Protein AF-A0A6V7TRJ5-F1 (afdb_monomer)

Foldseek 3Di:
DDPVVVVVVVVVVPPDPDDDDDPDDDDDPDDDPFPWAWKQKLNRTDIDGDDPPDPAAEDEPVVCVVSPVPDFDDDPDWDAAPVGDTFDWPGKDWIWMDDDNDIDIDIYIYTNDDSDDDPDDD

pLDDT: mean 79.74, std 16.92, range [29.62, 96.88]

Radius of gyration: 18.7 Å; Cα contacts (8 Å, |Δi|>4): 146; chains: 1; bounding box: 42×58×38 Å

Structure (mmCIF, N/CA/C/O backbone):
data_AF-A0A6V7TRJ5-F1
#
_entry.id   AF-A0A6V7TRJ5-F1
#
loop_
_atom_site.group_PDB
_atom_site.id
_atom_site.type_symbol
_atom_site.label_atom_id
_atom_site.label_alt_id
_atom_site.label_comp_id
_atom_site.label_asym_id
_atom_site.label_entity_id
_atom_site.label_seq_id
_atom_site.pdbx_PDB_ins_code
_atom_site.Cartn_x
_atom_site.Cartn_y
_atom_site.Cartn_z
_atom_site.occupancy
_atom_site.B_iso_or_equiv
_atom_site.auth_seq_id
_atom_site.auth_comp_id
_atom_site.auth_asym_id
_atom_site.auth_atom_id
_atom_site.pdbx_PDB_model_num
ATOM 1 N N . MET A 1 1 ? 29.051 34.708 -5.345 1.00 56.31 1 MET A N 1
ATOM 2 C CA . MET A 1 1 ? 28.439 33.424 -5.763 1.00 56.31 1 MET A CA 1
ATOM 3 C C . MET A 1 1 ? 28.129 32.616 -4.509 1.00 56.31 1 MET A C 1
ATOM 5 O O . MET A 1 1 ? 28.959 32.609 -3.613 1.00 56.31 1 MET A O 1
ATOM 9 N N . SER A 1 2 ? 26.932 32.032 -4.399 1.00 77.12 2 SER A N 1
ATOM 10 C CA . SER A 1 2 ? 26.508 31.271 -3.209 1.00 77.12 2 SER A CA 1
ATOM 11 C C . SER A 1 2 ? 27.128 29.871 -3.214 1.00 77.12 2 SER A C 1
ATOM 13 O O . SER A 1 2 ? 27.055 29.183 -4.229 1.00 77.12 2 SER A O 1
ATOM 15 N N . PHE A 1 3 ? 27.683 29.446 -2.078 1.00 72.19 3 PHE A N 1
ATOM 16 C CA . PHE A 1 3 ? 28.285 28.123 -1.856 1.00 72.19 3 PHE A CA 1
ATOM 17 C C . PHE A 1 3 ? 27.358 26.963 -2.259 1.00 72.19 3 PHE A C 1
ATOM 19 O O . PHE A 1 3 ? 27.792 25.990 -2.870 1.00 72.19 3 PHE A O 1
ATOM 26 N N . VAL A 1 4 ? 26.053 27.114 -2.016 1.00 75.56 4 VAL A N 1
ATOM 27 C CA . VAL A 1 4 ? 25.026 26.132 -2.404 1.00 75.56 4 VAL A CA 1
ATOM 28 C C . VAL A 1 4 ? 24.946 25.978 -3.924 1.00 75.56 4 VAL A C 1
ATOM 30 O O . VAL A 1 4 ? 24.774 24.875 -4.433 1.00 75.56 4 VAL A O 1
ATOM 33 N N . LYS A 1 5 ? 25.130 27.074 -4.666 1.00 76.38 5 LYS A N 1
ATOM 34 C CA . LYS A 1 5 ? 25.105 27.070 -6.132 1.00 76.38 5 LYS A CA 1
ATOM 35 C C . LYS A 1 5 ? 26.329 26.349 -6.700 1.00 76.38 5 LYS A C 1
ATOM 37 O O . LYS A 1 5 ? 26.193 25.571 -7.635 1.00 76.38 5 LYS A O 1
ATOM 42 N N . THR A 1 6 ? 27.487 26.533 -6.066 1.00 83.38 6 THR A N 1
ATOM 43 C CA . THR A 1 6 ? 28.725 25.819 -6.403 1.00 83.38 6 THR A CA 1
ATOM 44 C C . THR A 1 6 ? 28.597 24.315 -6.159 1.00 83.38 6 THR A C 1
ATOM 46 O O . THR A 1 6 ? 28.988 23.530 -7.017 1.00 83.38 6 THR A O 1
ATOM 49 N N . ILE A 1 7 ? 28.003 23.898 -5.034 1.00 76.69 7 ILE A N 1
ATOM 50 C CA . ILE A 1 7 ? 27.744 22.475 -4.751 1.00 76.69 7 ILE A CA 1
ATOM 51 C C . ILE A 1 7 ? 26.750 21.889 -5.757 1.00 76.69 7 ILE A C 1
ATOM 53 O O . ILE A 1 7 ? 26.959 20.782 -6.245 1.00 76.69 7 ILE A O 1
ATOM 57 N 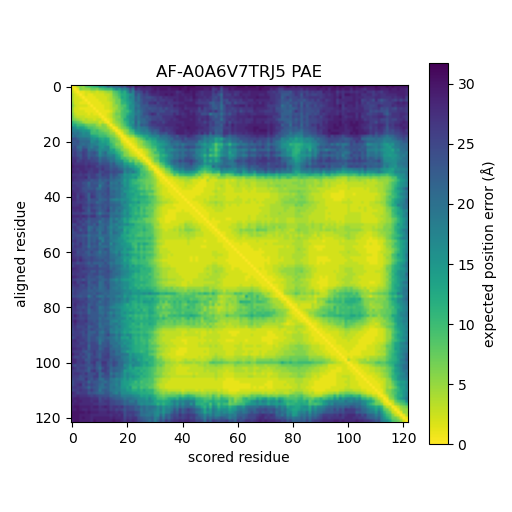N . HIS A 1 8 ? 25.695 22.631 -6.100 1.00 72.69 8 HIS A N 1
ATOM 58 C CA . HIS A 1 8 ? 24.683 22.189 -7.062 1.00 72.69 8 HIS A CA 1
ATOM 59 C C . HIS A 1 8 ? 25.253 22.002 -8.472 1.00 72.69 8 HIS A C 1
ATOM 61 O O . HIS A 1 8 ? 24.964 21.005 -9.132 1.00 72.69 8 HIS A O 1
ATOM 67 N N . GLU A 1 9 ? 26.095 22.930 -8.929 1.00 81.56 9 GLU A N 1
ATOM 68 C CA . GLU A 1 9 ? 26.781 22.831 -10.223 1.00 81.56 9 GLU A CA 1
ATOM 69 C C . GLU A 1 9 ? 27.827 21.707 -10.225 1.00 81.56 9 GLU A C 1
ATOM 71 O O . GLU A 1 9 ? 27.877 20.916 -11.170 1.00 81.56 9 GLU A O 1
ATOM 76 N N . TRP A 1 10 ? 28.586 21.556 -9.133 1.00 76.69 10 TRP A N 1
ATOM 77 C CA . TRP A 1 10 ? 29.519 20.442 -8.942 1.00 76.69 10 TRP A CA 1
ATOM 78 C C . TRP A 1 10 ? 28.806 19.080 -8.964 1.00 76.69 10 TRP A C 1
ATOM 80 O O . TRP A 1 10 ? 29.236 18.176 -9.682 1.00 76.69 10 TRP A O 1
ATOM 90 N N . TYR A 1 11 ? 27.681 18.944 -8.259 1.00 70.38 11 TYR A N 1
ATOM 91 C CA . TYR A 1 11 ? 26.867 17.726 -8.229 1.00 70.38 11 TYR A CA 1
ATOM 92 C C . TYR A 1 11 ? 26.287 17.389 -9.610 1.00 70.38 11 TYR A C 1
ATOM 94 O O . TYR A 1 11 ? 26.431 16.258 -10.081 1.00 70.38 11 TYR A O 1
ATOM 102 N N . LYS A 1 12 ? 25.706 18.379 -10.304 1.00 72.44 12 LYS A N 1
ATOM 103 C CA . LYS A 1 12 ? 25.158 18.194 -11.658 1.00 72.44 12 LYS A CA 1
ATOM 104 C C . LYS A 1 12 ? 26.218 17.780 -12.675 1.00 72.44 12 LYS A C 1
ATOM 106 O O . LYS A 1 12 ? 25.937 16.926 -13.507 1.00 72.44 12 LYS A O 1
ATOM 111 N N . SER A 1 13 ? 27.432 18.327 -12.584 1.00 74.06 13 SER A N 1
ATOM 112 C CA . SER A 1 13 ? 28.526 17.993 -13.511 1.00 74.06 13 SER A CA 1
ATOM 113 C C . SER A 1 13 ? 29.003 16.535 -13.431 1.00 74.06 13 SER A C 1
ATOM 115 O O . SER A 1 13 ? 29.712 16.077 -14.320 1.00 74.06 13 SER A O 1
ATOM 117 N N . ARG A 1 14 ? 28.630 15.796 -12.374 1.00 66.31 14 ARG A N 1
ATOM 118 C CA . ARG A 1 14 ? 29.107 14.429 -12.101 1.00 66.31 14 ARG A CA 1
ATOM 119 C C . ARG A 1 14 ? 28.044 13.344 -12.305 1.00 66.31 14 ARG A C 1
ATOM 121 O O . ARG A 1 14 ? 28.371 12.161 -12.187 1.00 66.31 14 ARG A O 1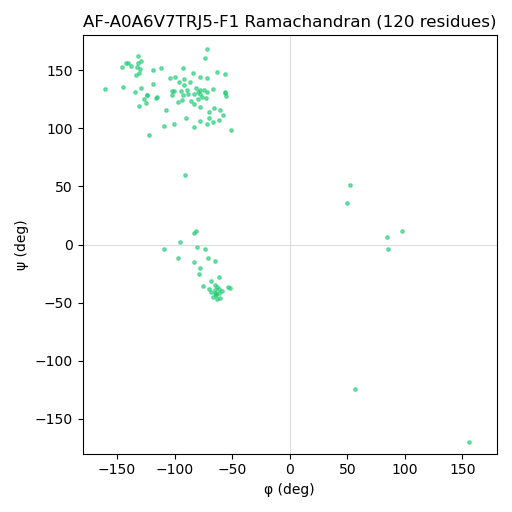
ATOM 128 N N . PHE A 1 15 ? 26.812 13.742 -12.625 1.00 59.94 15 PHE A N 1
ATOM 129 C CA . PHE A 1 15 ? 25.707 12.864 -13.015 1.00 59.94 15 PHE A CA 1
ATOM 130 C C . PHE A 1 15 ? 25.677 12.675 -14.541 1.00 59.94 15 PHE A C 1
ATOM 132 O O . PHE A 1 15 ? 24.701 12.983 -15.219 1.00 59.94 15 PHE A O 1
ATOM 139 N N . GLU A 1 16 ? 26.757 12.137 -15.101 1.00 62.81 16 GLU A N 1
ATOM 140 C CA . GLU A 1 16 ? 26.621 11.342 -16.324 1.00 62.81 16 GLU A CA 1
ATOM 141 C C . GLU A 1 16 ? 25.950 10.017 -15.942 1.00 62.81 16 GLU A C 1
ATOM 143 O O . GLU A 1 16 ? 26.192 9.505 -14.846 1.00 62.81 16 GLU A O 1
ATOM 148 N N . LYS A 1 17 ? 25.072 9.484 -16.805 1.00 52.69 17 LYS A N 1
ATOM 149 C CA . LYS A 1 17 ? 24.392 8.191 -16.605 1.00 52.69 17 LYS A CA 1
ATOM 150 C C . LYS A 1 17 ? 25.433 7.113 -16.279 1.00 52.69 17 LYS A C 1
ATOM 152 O O . LYS A 1 17 ? 26.071 6.582 -17.180 1.00 52.69 17 LYS A O 1
ATOM 157 N N . ARG A 1 18 ? 25.617 6.801 -14.995 1.00 57.53 18 ARG A N 1
ATOM 158 C CA . ARG A 1 18 ? 26.485 5.705 -14.564 1.00 57.53 18 ARG A CA 1
ATOM 159 C C . ARG A 1 18 ? 25.739 4.399 -14.772 1.00 57.53 18 ARG A C 1
ATOM 161 O O . ARG A 1 18 ? 24.592 4.276 -14.344 1.00 57.53 18 ARG A O 1
ATOM 168 N N . GLU A 1 19 ? 26.390 3.449 -15.430 1.00 63.75 19 GLU A N 1
ATOM 169 C CA . GLU A 1 19 ? 25.904 2.076 -15.509 1.00 63.75 19 GLU A CA 1
ATOM 170 C C . GLU A 1 19 ? 25.709 1.535 -14.088 1.00 63.75 19 GLU A C 1
ATOM 172 O O . GLU A 1 19 ? 26.571 1.682 -13.218 1.00 63.75 19 GLU A O 1
ATOM 177 N N . THR A 1 20 ? 24.538 0.958 -13.827 1.00 61.41 20 THR A N 1
ATOM 178 C CA . THR A 1 20 ? 24.269 0.260 -12.572 1.00 61.41 20 THR A CA 1
ATOM 179 C C . THR A 1 20 ? 25.160 -0.971 -12.506 1.00 61.41 20 THR A C 1
ATOM 181 O O . THR A 1 20 ? 25.027 -1.861 -13.342 1.00 61.41 20 THR A O 1
ATOM 184 N N . VAL A 1 21 ? 26.047 -1.029 -11.515 1.00 58.69 21 VAL A N 1
ATOM 185 C CA . VAL A 1 21 ? 26.893 -2.198 -11.265 1.00 58.69 21 VAL A CA 1
ATOM 186 C C . VAL A 1 21 ? 26.232 -3.043 -10.184 1.00 58.69 21 VAL A C 1
ATOM 188 O O . VAL A 1 21 ? 25.973 -2.556 -9.083 1.00 58.69 21 VAL A O 1
ATOM 191 N N . GLU A 1 22 ? 25.950 -4.305 -10.490 1.00 60.31 22 GLU A N 1
ATOM 192 C CA . GLU A 1 22 ? 25.509 -5.282 -9.498 1.00 60.31 22 GLU A CA 1
ATOM 193 C C . GLU A 1 22 ? 26.709 -5.646 -8.614 1.00 60.31 22 GLU A C 1
ATOM 195 O O . GLU A 1 22 ? 27.627 -6.342 -9.037 1.00 60.31 22 GLU A O 1
ATOM 200 N N . ILE A 1 23 ? 26.747 -5.100 -7.396 1.00 66.88 23 ILE A N 1
ATOM 201 C CA . ILE A 1 23 ? 27.866 -5.309 -6.462 1.00 66.88 23 ILE A CA 1
ATOM 202 C C . ILE A 1 23 ? 27.801 -6.713 -5.850 1.00 66.88 23 ILE A C 1
ATOM 204 O O . ILE A 1 23 ? 28.830 -7.335 -5.596 1.00 66.88 23 ILE A O 1
ATOM 208 N N . PHE A 1 24 ? 26.592 -7.213 -5.599 1.00 49.75 24 PHE A N 1
ATOM 209 C CA . PHE A 1 24 ? 26.368 -8.509 -4.980 1.00 49.75 24 PHE A CA 1
ATOM 210 C C . PHE A 1 24 ? 24.946 -8.989 -5.269 1.00 49.75 24 PHE A C 1
ATOM 212 O O . PHE A 1 24 ? 23.992 -8.229 -5.109 1.00 49.75 24 PHE A O 1
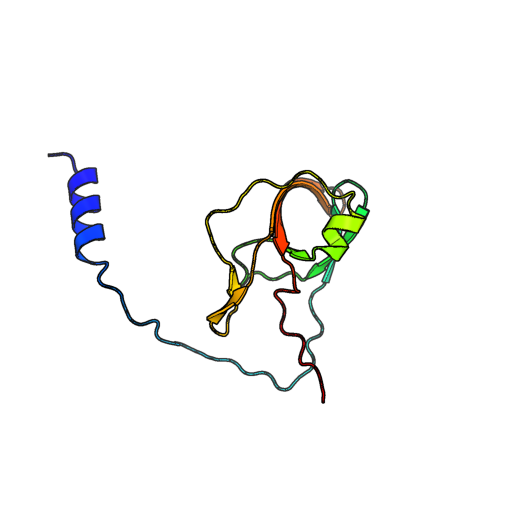ATOM 219 N N . SER A 1 25 ? 24.821 -10.255 -5.662 1.00 55.78 25 SER A N 1
ATOM 220 C CA . SER A 1 25 ? 23.550 -10.915 -5.949 1.00 55.78 25 SER A CA 1
ATOM 221 C C . SER A 1 25 ? 23.450 -12.173 -5.104 1.00 55.78 25 SER A C 1
ATOM 223 O O . SER A 1 25 ? 24.313 -13.047 -5.194 1.00 55.78 25 SER A O 1
ATOM 225 N N . VAL A 1 26 ? 22.413 -12.280 -4.273 1.00 61.56 26 VAL A N 1
ATOM 226 C CA . VAL A 1 26 ? 22.117 -13.510 -3.530 1.00 61.56 26 VAL A CA 1
ATOM 227 C C . VAL A 1 26 ? 20.869 -14.134 -4.121 1.00 61.56 26 VAL A C 1
ATOM 229 O O . VAL A 1 26 ? 19.750 -13.706 -3.847 1.00 61.56 26 VAL A O 1
ATOM 232 N N . GLY A 1 27 ? 21.062 -15.175 -4.925 1.00 58.56 27 GLY A N 1
ATOM 233 C CA . GLY A 1 27 ? 19.986 -16.084 -5.295 1.00 58.56 27 GLY A CA 1
ATOM 234 C C . GLY A 1 27 ? 19.807 -17.122 -4.194 1.00 58.56 27 GLY A C 1
ATOM 235 O O . GLY A 1 27 ? 20.743 -17.857 -3.884 1.00 58.56 27 GLY A O 1
ATOM 236 N N . THR A 1 28 ? 18.625 -17.206 -3.589 1.00 53.47 28 THR A N 1
ATOM 237 C CA . THR A 1 28 ? 18.332 -18.258 -2.609 1.00 53.47 28 THR A CA 1
ATOM 238 C C . THR A 1 28 ? 17.529 -19.393 -3.237 1.00 53.47 28 T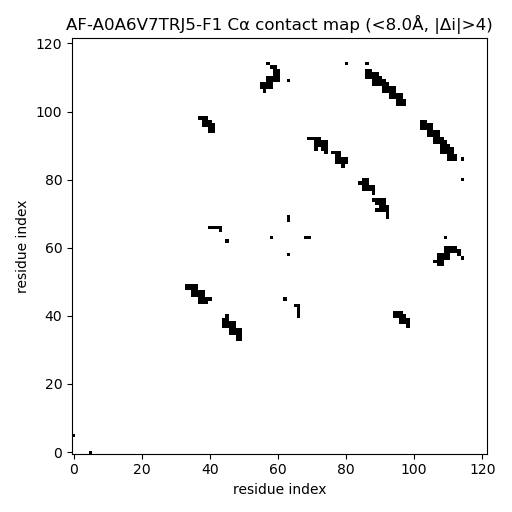HR A C 1
ATOM 240 O O . THR A 1 28 ? 16.683 -19.197 -4.108 1.00 53.47 28 THR A O 1
ATOM 243 N N . VAL A 1 29 ? 17.816 -20.617 -2.787 1.00 57.66 29 VAL A N 1
ATOM 244 C CA . VAL A 1 29 ? 17.127 -21.848 -3.219 1.00 57.66 29 VAL A CA 1
ATOM 245 C C . VAL A 1 29 ? 16.027 -22.249 -2.217 1.00 57.66 29 VAL A C 1
ATOM 247 O O . VAL A 1 29 ? 15.185 -23.092 -2.513 1.00 57.66 29 VAL A O 1
ATOM 250 N N . GLN A 1 30 ? 15.996 -21.633 -1.029 1.00 54.22 30 GLN A N 1
ATOM 251 C CA . GLN A 1 30 ? 15.056 -21.962 0.045 1.00 54.22 30 GLN A CA 1
ATOM 252 C C . GLN A 1 30 ? 13.777 -21.119 -0.006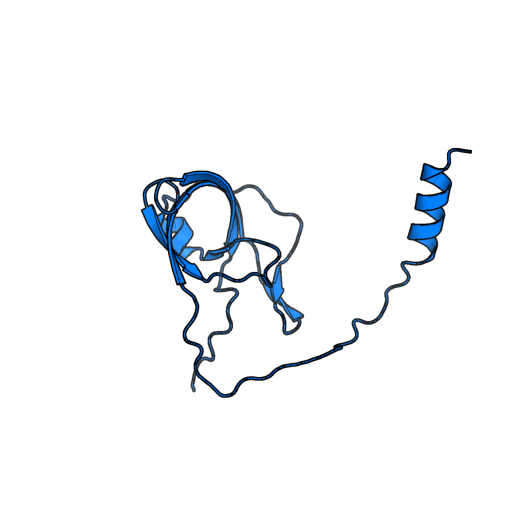 1.00 54.22 30 GLN A C 1
ATOM 254 O O . GLN A 1 30 ? 13.807 -19.920 -0.281 1.00 54.22 30 GLN A O 1
ATOM 259 N N . LYS A 1 31 ? 12.643 -21.754 0.325 1.00 60.12 31 LYS A N 1
ATOM 260 C CA . LYS A 1 31 ? 11.405 -21.051 0.682 1.00 60.12 31 LYS A CA 1
ATOM 261 C C . LYS A 1 31 ? 11.686 -20.194 1.915 1.00 60.12 31 LYS A C 1
ATOM 263 O O . LYS A 1 31 ? 11.988 -20.739 2.972 1.00 60.12 31 LYS A O 1
ATOM 268 N N . PHE A 1 32 ? 11.585 -18.880 1.768 1.00 66.56 32 PHE A N 1
ATOM 269 C CA . PHE A 1 32 ? 11.680 -17.967 2.897 1.00 66.56 32 PHE A CA 1
ATOM 270 C C . PHE A 1 32 ? 10.430 -18.060 3.764 1.00 66.56 32 PHE A C 1
ATOM 272 O O . PHE A 1 32 ? 9.309 -17.976 3.253 1.00 66.56 32 PHE A O 1
ATOM 279 N N . ASP A 1 33 ? 10.641 -18.194 5.070 1.00 77.62 33 ASP A N 1
ATOM 280 C CA . ASP A 1 33 ? 9.635 -17.829 6.055 1.00 77.62 33 ASP A CA 1
ATOM 281 C C . ASP A 1 33 ? 9.751 -16.318 6.279 1.00 77.62 33 ASP A C 1
ATOM 283 O O . ASP A 1 33 ? 10.714 -15.831 6.875 1.00 77.62 33 ASP A O 1
ATOM 287 N N . TRP A 1 34 ? 8.850 -15.559 5.655 1.00 82.81 34 TRP A N 1
ATOM 288 C CA . TRP A 1 34 ? 8.888 -14.101 5.711 1.00 82.81 34 TRP A CA 1
ATOM 289 C C . TRP A 1 34 ? 8.606 -13.633 7.134 1.00 82.81 34 TRP A C 1
ATOM 291 O O . TRP A 1 34 ? 7.627 -14.064 7.744 1.00 82.81 34 TRP A O 1
ATOM 301 N N . LEU A 1 35 ? 9.407 -12.692 7.637 1.00 88.19 35 LEU A N 1
ATOM 302 C CA . LEU A 1 35 ? 9.084 -12.016 8.885 1.00 88.19 35 LEU A CA 1
ATOM 303 C C . LEU A 1 35 ? 7.833 -11.166 8.665 1.00 88.19 35 LEU A C 1
ATOM 305 O O . LEU A 1 35 ? 7.874 -10.133 7.996 1.00 88.19 35 LEU A O 1
ATOM 309 N N . LYS A 1 36 ? 6.715 -11.646 9.201 1.00 89.44 36 LYS A N 1
ATOM 310 C CA . LYS A 1 36 ? 5.390 -11.066 9.013 1.00 89.44 36 LYS A CA 1
ATOM 311 C C . LYS A 1 36 ? 4.863 -10.467 10.302 1.00 89.44 36 LYS A C 1
ATOM 313 O O . LYS A 1 36 ? 5.194 -10.927 11.399 1.00 89.44 36 LYS A O 1
ATOM 318 N N . LYS A 1 37 ? 4.013 -9.456 10.168 1.00 90.94 37 LYS A N 1
ATOM 319 C CA . LYS A 1 37 ? 3.322 -8.848 11.296 1.00 90.94 37 LYS A CA 1
ATOM 320 C C . LYS A 1 37 ? 1.923 -8.404 10.902 1.00 90.94 37 LYS A C 1
ATOM 322 O O . LYS A 1 37 ? 1.744 -7.777 9.864 1.00 90.94 37 LYS A O 1
ATOM 327 N N . ASP A 1 38 ? 0.961 -8.702 11.765 1.00 92.25 38 ASP A N 1
ATOM 328 C CA . ASP A 1 38 ? -0.394 -8.173 11.662 1.00 92.25 38 ASP A CA 1
ATOM 329 C C . ASP A 1 38 ? -0.406 -6.696 12.053 1.00 92.25 38 ASP A C 1
ATOM 331 O O . ASP A 1 38 ? 0.077 -6.311 13.124 1.00 92.25 38 ASP A O 1
ATOM 335 N N . VAL A 1 39 ? -0.943 -5.876 11.158 1.00 92.62 39 VAL A N 1
ATOM 336 C CA . VAL A 1 39 ? -1.013 -4.424 11.276 1.00 92.62 39 VAL A CA 1
ATOM 337 C C . VAL A 1 39 ? -2.447 -3.992 11.010 1.00 92.62 39 VAL A C 1
ATOM 339 O O . VAL A 1 39 ? -3.067 -4.416 10.038 1.00 92.62 39 VAL A O 1
ATOM 342 N N . VAL A 1 40 ? -2.980 -3.104 11.843 1.00 94.56 40 VAL A N 1
ATOM 343 C CA . VAL A 1 40 ? -4.312 -2.540 11.622 1.00 94.56 40 VAL A CA 1
ATOM 344 C C . VAL A 1 40 ? -4.174 -1.273 10.785 1.00 94.56 40 VAL A C 1
ATOM 346 O O . VAL A 1 40 ? -3.702 -0.251 11.278 1.00 94.56 40 VAL A O 1
ATOM 349 N N . LEU A 1 41 ? -4.596 -1.336 9.525 1.00 93.50 41 LEU A N 1
ATOM 350 C CA . LEU A 1 41 ? -4.549 -0.238 8.564 1.00 93.50 41 LEU A CA 1
ATOM 351 C C . LEU A 1 41 ? -5.966 0.288 8.332 1.00 93.50 41 LEU A C 1
ATOM 353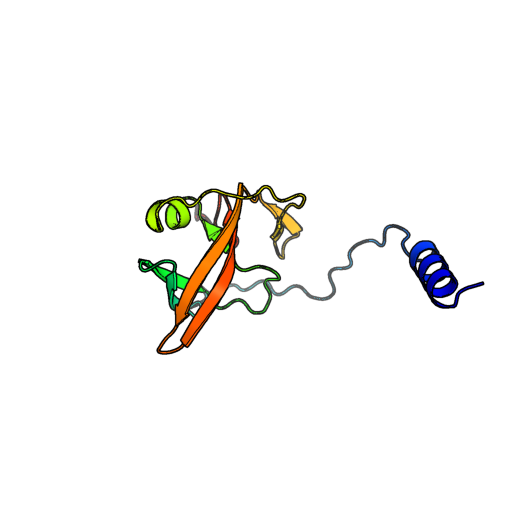 O O . LEU A 1 41 ? -6.840 -0.445 7.871 1.00 93.50 41 LEU A O 1
ATOM 357 N N . ASN A 1 42 ? -6.216 1.546 8.704 1.00 92.44 42 ASN A N 1
ATOM 358 C CA . ASN A 1 42 ? -7.551 2.160 8.685 1.00 92.44 42 ASN A CA 1
ATOM 359 C C . ASN A 1 42 ? -8.635 1.298 9.375 1.00 92.44 42 ASN A C 1
ATOM 361 O O . ASN A 1 42 ? -9.782 1.249 8.941 1.00 92.44 42 ASN A O 1
ATOM 365 N N . GLY A 1 43 ? -8.270 0.593 10.452 1.00 91.75 43 GLY A N 1
ATOM 366 C CA . GLY A 1 43 ? -9.184 -0.282 11.198 1.00 91.75 43 GLY A CA 1
ATOM 367 C C . GLY A 1 43 ? -9.321 -1.709 10.652 1.00 91.75 43 GLY A C 1
ATOM 368 O O . GLY A 1 43 ? -9.967 -2.531 11.298 1.00 91.75 43 GLY A O 1
ATOM 369 N N . VAL A 1 44 ? -8.688 -2.035 9.522 1.00 93.75 44 VAL A N 1
ATOM 370 C CA . VAL A 1 44 ? -8.686 -3.380 8.926 1.00 93.75 44 VAL A CA 1
ATOM 371 C C . VAL A 1 44 ? -7.366 -4.081 9.232 1.00 93.75 44 VAL A C 1
ATOM 373 O O . VAL A 1 44 ? -6.302 -3.500 9.049 1.00 93.75 44 VAL A O 1
ATOM 376 N N . ASN A 1 45 ? -7.417 -5.329 9.701 1.00 93.75 45 ASN A N 1
ATOM 377 C CA . ASN A 1 45 ? -6.206 -6.104 9.967 1.00 93.75 45 ASN A CA 1
ATOM 378 C C . ASN A 1 45 ? -5.592 -6.626 8.657 1.00 93.75 45 ASN A C 1
ATOM 380 O O . ASN A 1 45 ? -6.279 -7.270 7.862 1.00 93.75 45 ASN A O 1
ATOM 384 N N . VAL A 1 46 ? -4.308 -6.347 8.445 1.00 91.88 46 VAL A N 1
ATOM 385 C CA . VAL A 1 46 ? -3.542 -6.677 7.241 1.00 91.88 46 VAL A CA 1
ATOM 386 C C . VAL A 1 46 ? -2.194 -7.269 7.652 1.00 91.88 46 VAL A C 1
ATOM 388 O O . VAL A 1 46 ? -1.472 -6.689 8.459 1.00 91.88 46 VAL A O 1
ATOM 391 N N . GLU A 1 47 ? -1.821 -8.403 7.059 1.00 91.06 47 GLU A N 1
ATOM 392 C CA . GLU A 1 47 ? -0.497 -9.004 7.247 1.00 91.06 47 GLU A CA 1
ATOM 393 C C . GLU A 1 47 ? 0.545 -8.260 6.393 1.00 91.06 47 GLU A C 1
ATOM 395 O O . GLU A 1 47 ? 0.462 -8.246 5.162 1.00 91.06 47 GLU A O 1
ATOM 400 N N . PHE A 1 48 ? 1.545 -7.659 7.038 1.00 90.06 48 PHE A N 1
ATOM 401 C CA . PHE A 1 48 ? 2.685 -7.013 6.386 1.00 90.06 48 PHE A CA 1
ATOM 402 C C . PHE A 1 48 ? 3.939 -7.877 6.477 1.00 90.06 48 PHE A C 1
ATOM 404 O O . PHE A 1 48 ? 4.207 -8.499 7.502 1.00 90.06 48 PHE A O 1
ATOM 411 N N . ILE A 1 49 ? 4.749 -7.856 5.418 1.00 90.62 49 ILE A N 1
ATOM 412 C CA . ILE A 1 49 ? 6.121 -8.371 5.441 1.00 90.62 49 ILE A CA 1
ATOM 413 C C . ILE A 1 49 ? 7.037 -7.233 5.894 1.00 90.62 49 ILE A C 1
ATOM 415 O O . ILE A 1 49 ? 6.981 -6.137 5.335 1.00 90.62 49 ILE A O 1
ATOM 419 N N . LEU A 1 50 ? 7.889 -7.490 6.888 1.00 89.62 50 LEU A N 1
ATOM 420 C CA .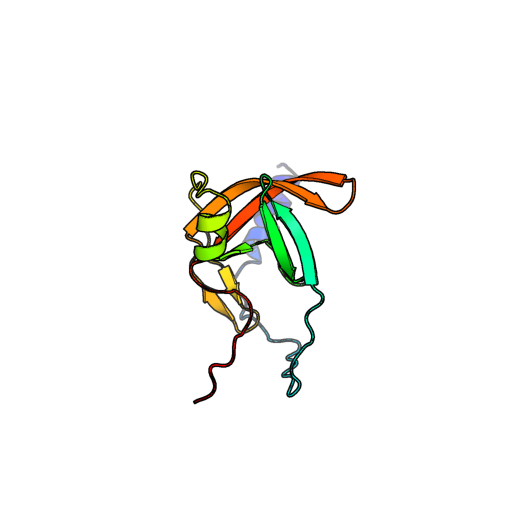 LEU A 1 50 ? 8.923 -6.542 7.285 1.00 89.62 50 LEU A CA 1
ATOM 421 C C . LEU A 1 50 ? 10.082 -6.613 6.288 1.00 89.62 50 LEU A C 1
ATOM 423 O O . LEU A 1 50 ? 10.867 -7.560 6.303 1.00 89.62 50 LEU A O 1
ATOM 427 N N . ASP A 1 51 ? 10.190 -5.594 5.441 1.00 87.12 51 ASP A N 1
ATOM 428 C CA . ASP A 1 51 ? 11.239 -5.475 4.431 1.00 87.12 51 ASP A CA 1
ATOM 429 C C . ASP A 1 51 ? 12.021 -4.172 4.628 1.00 87.12 51 ASP A C 1
ATOM 431 O O . ASP A 1 51 ? 11.635 -3.110 4.144 1.00 87.12 51 ASP A O 1
ATOM 435 N N . SER A 1 52 ? 13.141 -4.243 5.354 1.00 87.12 52 SER A N 1
ATOM 436 C CA . SER A 1 52 ? 14.034 -3.091 5.546 1.00 87.12 52 SER A CA 1
ATOM 437 C C . SER A 1 52 ? 14.807 -2.704 4.279 1.00 87.12 52 SER A C 1
ATOM 439 O O . SER A 1 52 ? 15.464 -1.666 4.268 1.00 87.12 52 SER A O 1
ATOM 441 N N . GLY A 1 53 ? 14.791 -3.552 3.243 1.00 84.62 53 GLY A N 1
ATOM 442 C CA . GLY A 1 53 ? 15.399 -3.270 1.943 1.00 84.62 53 GLY A CA 1
ATOM 443 C C . GLY A 1 53 ? 14.491 -2.452 1.022 1.00 84.62 53 GLY A C 1
ATOM 444 O O . GLY A 1 53 ? 14.970 -1.895 0.033 1.00 84.62 53 GLY A O 1
ATOM 445 N N . ALA A 1 54 ? 13.200 -2.346 1.342 1.00 85.00 54 ALA A N 1
ATOM 446 C CA . ALA A 1 54 ? 12.249 -1.560 0.575 1.00 85.00 54 ALA A CA 1
ATOM 447 C C . ALA A 1 54 ? 12.326 -0.069 0.940 1.00 85.00 54 ALA A C 1
ATOM 449 O O . ALA A 1 54 ? 12.316 0.318 2.106 1.00 85.00 54 ALA A O 1
ATOM 450 N N . GLN A 1 55 ? 12.337 0.794 -0.079 1.00 85.44 55 GLN A N 1
ATOM 451 C CA . GLN A 1 55 ? 12.275 2.250 0.117 1.00 85.44 55 GLN A CA 1
ATOM 452 C C . GLN A 1 55 ? 10.861 2.751 0.437 1.00 85.44 55 GLN A C 1
ATOM 454 O O . GLN A 1 55 ? 10.703 3.855 0.951 1.00 85.44 55 GLN A O 1
ATOM 459 N N . ILE A 1 56 ? 9.835 1.966 0.097 1.00 87.81 56 ILE A N 1
ATOM 460 C CA . ILE A 1 56 ? 8.427 2.322 0.270 1.00 87.81 56 ILE A CA 1
ATOM 461 C C . ILE A 1 56 ? 7.657 1.166 0.903 1.00 87.81 56 ILE A C 1
ATOM 463 O O . ILE A 1 56 ? 7.911 -0.000 0.609 1.00 87.81 56 ILE A O 1
ATOM 467 N N . SER A 1 57 ? 6.664 1.502 1.725 1.00 91.38 57 SER A N 1
ATOM 468 C CA . SER A 1 57 ? 5.640 0.546 2.153 1.00 91.38 57 SER A CA 1
ATOM 469 C C . SER A 1 57 ? 4.558 0.456 1.084 1.00 91.38 57 SER A C 1
ATOM 471 O O . SER A 1 57 ? 4.031 1.479 0.642 1.00 91.38 57 SER A O 1
ATOM 473 N N . CYS A 1 58 ? 4.215 -0.757 0.661 1.00 92.19 58 CYS A N 1
ATOM 474 C CA . CYS A 1 58 ? 3.226 -0.964 -0.388 1.00 92.19 58 CYS A CA 1
ATOM 475 C C . CYS A 1 58 ? 2.271 -2.114 -0.076 1.00 92.19 58 CYS A C 1
ATOM 477 O O . CYS A 1 58 ? 2.611 -3.050 0.647 1.00 92.19 58 CYS A O 1
ATOM 479 N N . ILE A 1 59 ? 1.072 -2.025 -0.644 1.00 92.94 59 ILE A N 1
ATOM 480 C CA . ILE A 1 59 ? 0.037 -3.056 -0.602 1.00 92.94 59 ILE A CA 1
ATOM 481 C C . ILE A 1 59 ? -0.460 -3.341 -2.016 1.00 92.94 59 ILE A C 1
ATOM 483 O O . ILE A 1 59 ? -0.348 -2.502 -2.911 1.00 92.94 59 ILE A O 1
ATOM 487 N N . THR A 1 60 ? -1.046 -4.517 -2.219 1.00 92.38 60 THR A N 1
ATOM 488 C CA . THR A 1 60 ? -1.696 -4.836 -3.490 1.00 92.38 60 THR A CA 1
ATOM 489 C C . THR A 1 60 ? -3.020 -4.098 -3.641 1.00 92.38 60 THR A C 1
ATOM 491 O O . THR A 1 60 ? -3.652 -3.698 -2.662 1.00 92.38 60 THR A O 1
ATOM 494 N N . GLU A 1 61 ? -3.483 -3.992 -4.883 1.00 93.38 61 GLU A N 1
ATOM 495 C CA . GLU A 1 61 ? -4.822 -3.506 -5.215 1.00 93.38 61 GLU A CA 1
ATOM 496 C C . GLU A 1 61 ? -5.930 -4.276 -4.469 1.00 93.38 61 GLU A C 1
ATOM 498 O O . GLU A 1 61 ? -6.906 -3.676 -4.025 1.00 93.38 61 GLU A O 1
ATOM 503 N N . ASP A 1 62 ? -5.769 -5.587 -4.271 1.00 92.31 62 ASP A N 1
ATOM 504 C CA . ASP A 1 62 ? -6.738 -6.407 -3.534 1.00 92.31 62 ASP A CA 1
ATOM 505 C C . ASP A 1 62 ? -6.800 -6.022 -2.052 1.00 92.31 62 ASP A C 1
ATOM 507 O O . ASP A 1 62 ? -7.885 -5.824 -1.506 1.00 92.31 62 ASP A O 1
ATOM 511 N N . THR A 1 63 ? -5.646 -5.834 -1.406 1.00 92.38 63 THR A N 1
ATOM 512 C CA . THR A 1 63 ? -5.593 -5.341 -0.023 1.00 92.38 63 THR A CA 1
ATOM 513 C C . THR A 1 63 ? -6.139 -3.919 0.072 1.00 92.38 63 THR A C 1
ATOM 515 O O . THR A 1 63 ? -6.887 -3.612 0.997 1.00 92.38 63 THR A O 1
ATOM 518 N N . TRP A 1 64 ? -5.841 -3.056 -0.904 1.00 95.06 64 TRP A N 1
ATOM 519 C CA . TRP A 1 64 ? -6.396 -1.702 -0.969 1.00 95.06 64 TR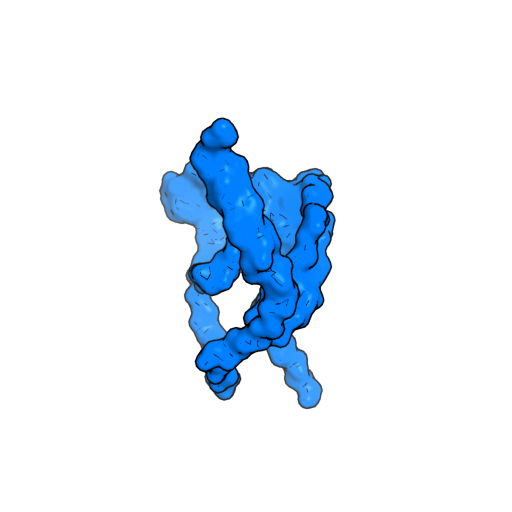P A CA 1
ATOM 520 C C . TRP A 1 64 ? -7.935 -1.702 -1.039 1.00 95.06 64 TRP A C 1
ATOM 522 O O . TRP A 1 64 ? -8.593 -0.922 -0.344 1.00 95.06 64 TRP A O 1
ATOM 532 N N . LYS A 1 65 ? -8.524 -2.629 -1.806 1.00 94.12 65 LYS A N 1
ATOM 533 C CA . LYS A 1 65 ? -9.982 -2.822 -1.848 1.00 94.12 65 LYS A CA 1
ATOM 534 C C . LYS A 1 65 ? -10.545 -3.227 -0.487 1.00 94.12 65 LYS A C 1
ATOM 536 O O . LYS A 1 65 ? -11.571 -2.687 -0.075 1.00 94.12 65 LYS A O 1
ATOM 541 N N . LEU A 1 66 ? -9.860 -4.125 0.227 1.00 92.38 66 LEU A N 1
ATOM 542 C CA . LEU A 1 66 ? -10.264 -4.583 1.562 1.00 92.38 66 LEU A CA 1
ATOM 543 C C . LEU A 1 66 ? -10.217 -3.473 2.618 1.00 92.38 66 LEU A C 1
ATOM 545 O O . LEU A 1 66 ? -11.082 -3.436 3.488 1.00 92.38 66 LEU A O 1
ATOM 549 N N . VAL A 1 67 ? -9.262 -2.543 2.524 1.00 92.06 67 VAL A N 1
ATOM 550 C CA . VAL A 1 67 ? -9.163 -1.393 3.447 1.00 92.06 67 VAL A CA 1
ATOM 551 C C . VAL A 1 67 ? -10.110 -0.237 3.092 1.00 92.06 67 VAL A C 1
ATOM 553 O O . VAL A 1 67 ? -9.993 0.854 3.647 1.00 92.06 67 VAL A O 1
ATOM 556 N N . GLY A 1 68 ? -11.060 -0.463 2.179 1.00 94.00 68 GLY A N 1
ATOM 557 C CA . GLY A 1 68 ? -12.130 0.483 1.852 1.00 94.00 68 GLY A CA 1
ATOM 558 C C . GLY A 1 68 ? -11.877 1.351 0.620 1.00 94.00 68 GLY A C 1
ATOM 559 O O . GLY A 1 68 ? -12.639 2.283 0.382 1.00 94.00 68 GLY A O 1
ATOM 560 N N . SER A 1 69 ? -10.853 1.044 -0.182 1.00 95.56 69 SER A N 1
ATOM 561 C CA . SER A 1 69 ? -10.531 1.766 -1.425 1.00 95.56 69 SER A CA 1
ATOM 562 C C . SER A 1 69 ? -10.394 3.295 -1.260 1.00 95.56 69 SER A C 1
ATOM 564 O O . SER A 1 69 ? -11.039 4.048 -1.997 1.00 95.56 69 SER A O 1
ATOM 566 N N . PRO A 1 70 ? -9.594 3.794 -0.296 1.00 95.12 70 PRO A N 1
ATOM 567 C CA . PRO A 1 70 ? -9.386 5.230 -0.120 1.00 95.12 70 PRO A CA 1
ATOM 568 C C . PRO A 1 70 ? -8.869 5.886 -1.406 1.00 95.12 70 PRO A C 1
ATOM 570 O O . PRO A 1 70 ? -8.117 5.269 -2.163 1.00 95.12 70 PRO A O 1
ATOM 573 N N . ALA A 1 71 ? -9.265 7.141 -1.635 1.00 96.62 71 ALA A N 1
ATOM 574 C CA . ALA A 1 71 ? -8.879 7.892 -2.825 1.00 96.62 71 ALA A CA 1
ATOM 575 C C . ALA A 1 71 ? -7.351 7.960 -2.966 1.00 96.62 71 ALA A C 1
ATOM 577 O O . ALA A 1 71 ? -6.644 8.291 -2.013 1.00 96.62 71 ALA A O 1
ATOM 578 N N . LEU A 1 72 ? -6.861 7.643 -4.164 1.00 96.88 72 LEU A N 1
ATOM 579 C CA . LEU A 1 72 ? -5.436 7.610 -4.461 1.00 96.88 72 LEU A CA 1
ATOM 580 C C . LEU A 1 72 ? -4.954 8.958 -4.992 1.00 96.88 72 LEU A C 1
ATOM 582 O O . LEU A 1 72 ? -5.591 9.565 -5.851 1.00 96.88 72 LEU A O 1
ATOM 586 N N . SER A 1 73 ? -3.791 9.376 -4.508 1.00 96.75 73 SER A N 1
ATOM 587 C CA . SER A 1 73 ? -2.994 10.447 -5.097 1.00 96.75 73 SER A CA 1
ATOM 588 C C . SER A 1 73 ? -2.081 9.872 -6.176 1.00 96.75 73 SER A C 1
ATOM 590 O O . SER A 1 73 ? -1.514 8.787 -6.003 1.00 96.75 73 SER A O 1
ATOM 592 N N . GLU A 1 74 ? -1.933 10.603 -7.279 1.00 93.31 74 GLU A N 1
ATOM 593 C CA . GLU A 1 74 ? -1.032 10.238 -8.372 1.00 93.31 74 GLU A CA 1
ATOM 594 C C . GLU A 1 74 ? 0.433 10.226 -7.905 1.00 93.31 74 GLU A C 1
ATOM 596 O O . GLU A 1 74 ? 0.829 10.958 -6.994 1.00 93.31 74 GLU A O 1
ATOM 601 N N . VAL A 1 75 ? 1.234 9.349 -8.510 1.00 90.31 75 VAL A N 1
ATOM 602 C CA . VAL A 1 75 ? 2.654 9.165 -8.200 1.00 90.31 75 VAL A CA 1
ATOM 603 C C . VAL A 1 75 ? 3.451 9.289 -9.493 1.00 90.31 75 VAL A C 1
ATOM 605 O O . VAL A 1 75 ? 3.196 8.561 -10.445 1.00 90.31 75 VAL A O 1
ATOM 608 N N . GLU A 1 76 ? 4.445 10.177 -9.518 1.00 84.94 76 GLU A N 1
ATOM 609 C CA . GLU A 1 76 ? 5.252 10.466 -10.718 1.00 84.94 76 GLU A CA 1
ATOM 610 C C . GLU A 1 76 ? 6.416 9.477 -10.949 1.00 84.94 76 GLU A C 1
ATOM 612 O O . GLU A 1 76 ? 7.282 9.714 -11.792 1.00 84.94 76 GLU A O 1
ATOM 617 N N . PHE A 1 77 ? 6.480 8.371 -10.202 1.00 81.88 77 PHE A N 1
ATOM 618 C CA . PHE A 1 77 ? 7.560 7.385 -10.295 1.00 81.88 77 PHE A CA 1
ATOM 619 C C . PHE A 1 77 ? 7.045 5.948 -10.433 1.00 81.88 77 PHE A C 1
ATOM 621 O O . PHE A 1 77 ? 5.979 5.595 -9.928 1.00 81.88 77 PHE A O 1
ATOM 628 N N . SER A 1 78 ? 7.836 5.096 -11.093 1.00 78.00 78 SER A N 1
ATOM 629 C CA . SER A 1 78 ? 7.636 3.645 -11.116 1.00 78.00 78 SER A CA 1
ATOM 630 C C . SER A 1 78 ? 8.443 2.968 -10.006 1.00 78.00 78 SER A C 1
ATOM 632 O O . SER A 1 78 ? 9.474 3.473 -9.553 1.00 78.00 78 SER A O 1
ATOM 634 N N . GLY A 1 79 ? 7.961 1.821 -9.533 1.00 75.12 79 GLY A N 1
ATOM 635 C CA . GLY A 1 79 ? 8.716 0.991 -8.602 1.00 75.12 79 GLY A CA 1
ATOM 636 C C . GLY A 1 79 ? 9.686 0.087 -9.354 1.00 75.12 79 GLY A C 1
ATOM 637 O O . GLY A 1 79 ? 9.385 -0.351 -10.462 1.00 75.12 79 GLY A O 1
ATOM 638 N N . LYS A 1 80 ? 10.840 -0.223 -8.759 1.00 79.38 80 LYS A N 1
ATOM 639 C CA . LYS A 1 80 ? 11.829 -1.151 -9.325 1.00 79.38 80 LYS A CA 1
ATOM 640 C C . LYS A 1 80 ? 12.123 -2.265 -8.325 1.00 79.38 80 LYS A C 1
ATOM 642 O O . LYS A 1 80 ? 12.399 -1.990 -7.160 1.00 79.38 80 LYS A O 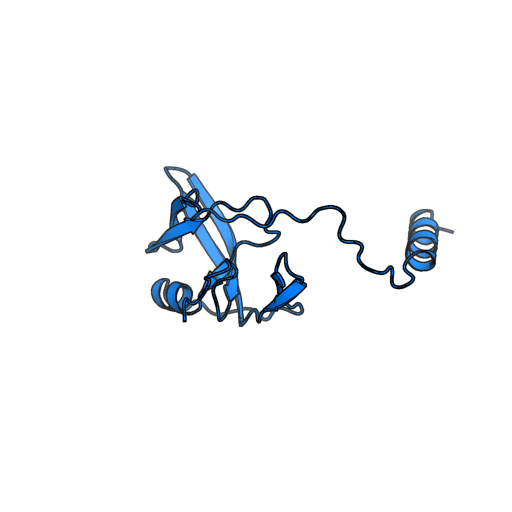1
ATOM 647 N N . SER A 1 81 ? 12.035 -3.518 -8.762 1.00 75.12 81 SER A N 1
ATOM 648 C CA . SER A 1 81 ? 12.395 -4.679 -7.945 1.00 75.12 81 SER A CA 1
ATOM 649 C C . SER A 1 81 ? 13.913 -4.779 -7.761 1.00 75.12 81 SER A C 1
ATOM 651 O O . SER A 1 81 ? 14.688 -4.160 -8.494 1.00 75.12 81 SER A O 1
ATOM 653 N N . TYR A 1 82 ? 14.357 -5.643 -6.844 1.00 71.25 82 TYR A N 1
ATOM 654 C CA . TYR A 1 82 ? 15.785 -5.934 -6.666 1.00 71.25 82 TYR A CA 1
ATOM 655 C C . TYR A 1 82 ? 16.439 -6.535 -7.925 1.00 71.25 82 TYR A C 1
ATOM 657 O O . TYR A 1 82 ? 17.619 -6.321 -8.167 1.00 71.25 82 TYR A O 1
ATOM 665 N N . THR A 1 83 ? 15.668 -7.245 -8.759 1.00 68.88 83 THR A N 1
ATOM 666 C CA . THR A 1 83 ? 16.112 -7.767 -10.067 1.00 68.88 83 THR A CA 1
ATOM 667 C C . THR A 1 83 ? 16.091 -6.718 -11.178 1.00 68.88 83 THR A C 1
ATOM 669 O O . THR A 1 83 ? 16.444 -7.004 -12.319 1.00 68.88 83 THR A O 1
ATOM 672 N N . GLY A 1 84 ? 15.651 -5.502 -10.867 1.00 71.19 84 GLY A N 1
ATOM 673 C CA . GLY A 1 84 ? 15.583 -4.393 -11.799 1.00 71.19 84 GLY A CA 1
ATOM 674 C C . GLY A 1 84 ? 14.332 -4.342 -12.674 1.00 71.19 84 GLY A C 1
ATOM 675 O O . GLY A 1 84 ? 14.269 -3.473 -13.542 1.00 71.19 84 GLY A O 1
ATOM 676 N N . HIS A 1 85 ? 13.340 -5.209 -12.447 1.00 77.00 85 HIS A N 1
ATOM 677 C CA . HIS A 1 85 ? 12.055 -5.134 -13.142 1.00 77.00 85 HIS A CA 1
ATOM 678 C C . HIS A 1 85 ? 11.215 -3.981 -12.604 1.00 77.00 85 HIS A C 1
ATOM 680 O O . HIS A 1 85 ? 11.050 -3.829 -11.393 1.00 77.00 85 HIS A O 1
ATOM 686 N N . GLU A 1 86 ? 10.654 -3.191 -13.511 1.00 80.56 86 GLU A N 1
ATOM 687 C CA . GLU A 1 86 ? 9.718 -2.140 -13.138 1.00 80.56 86 GLU A CA 1
ATOM 688 C C . GLU A 1 86 ? 8.334 -2.715 -12.827 1.00 80.56 86 GLU A C 1
ATOM 690 O O . GLU A 1 86 ? 7.872 -3.662 -13.468 1.00 80.56 86 GLU A O 1
ATOM 695 N N . PHE A 1 87 ? 7.663 -2.120 -11.845 1.00 81.06 87 PHE A N 1
ATOM 696 C CA . PHE A 1 87 ? 6.281 -2.422 -11.505 1.00 81.06 87 PHE A CA 1
ATOM 697 C C . PHE A 1 87 ? 5.452 -1.145 -11.373 1.00 81.06 87 PHE A C 1
ATOM 699 O O . PHE A 1 87 ? 5.929 -0.081 -10.970 1.00 81.06 87 PHE A O 1
ATOM 706 N N . THR A 1 88 ? 4.175 -1.267 -11.729 1.00 84.25 88 THR A N 1
ATOM 707 C CA . THR A 1 88 ? 3.228 -0.153 -11.731 1.00 84.25 88 THR A CA 1
ATOM 708 C C . THR A 1 88 ? 2.713 0.133 -10.325 1.00 84.25 88 THR A C 1
ATOM 710 O O . THR A 1 88 ? 2.134 -0.741 -9.668 1.00 84.25 88 THR A O 1
ATOM 713 N N . ILE A 1 89 ? 2.870 1.387 -9.912 1.00 91.00 89 ILE A N 1
ATOM 714 C CA . ILE A 1 89 ? 2.230 1.974 -8.738 1.00 91.00 89 ILE A CA 1
ATOM 715 C C . ILE A 1 89 ? 0.946 2.656 -9.223 1.00 91.00 89 ILE A C 1
ATOM 717 O O . ILE A 1 89 ? 0.984 3.463 -10.146 1.00 91.00 89 ILE A O 1
ATOM 721 N N . LEU A 1 90 ? -0.196 2.291 -8.644 1.00 93.38 90 LEU A N 1
ATOM 722 C CA . LEU A 1 90 ? -1.509 2.856 -8.977 1.00 93.38 90 LEU A CA 1
ATOM 723 C C . LEU A 1 90 ? -1.726 4.227 -8.324 1.00 93.38 90 LEU A C 1
ATOM 725 O O . LEU A 1 90 ? -2.519 5.025 -8.810 1.00 93.38 90 LEU A O 1
ATOM 729 N N . GLY A 1 91 ? -1.034 4.476 -7.216 1.00 95.38 91 GLY A N 1
ATOM 730 C CA . GLY A 1 91 ? -1.070 5.723 -6.469 1.00 95.38 91 GLY A CA 1
ATOM 731 C C . GLY A 1 91 ? -0.670 5.505 -5.014 1.00 95.38 91 GLY A C 1
ATOM 732 O O . GLY A 1 91 ? -0.209 4.422 -4.638 1.00 95.38 91 GLY A O 1
ATOM 733 N N . ASN A 1 92 ? -0.857 6.530 -4.191 1.00 96.19 92 ASN A N 1
ATOM 734 C CA . ASN A 1 92 ? -0.639 6.462 -2.748 1.00 96.19 92 ASN A CA 1
ATOM 735 C C . ASN A 1 92 ? -1.815 7.054 -1.967 1.00 96.19 92 ASN A C 1
ATOM 737 O O . ASN A 1 92 ? -2.618 7.807 -2.516 1.00 96.19 92 ASN A O 1
ATOM 741 N N . PHE A 1 93 ? -1.904 6.723 -0.685 1.00 96.56 93 PHE A N 1
ATOM 742 C CA . PHE A 1 93 ? -2.838 7.355 0.239 1.00 96.56 93 PHE A CA 1
ATOM 743 C C . PHE A 1 93 ? -2.230 7.447 1.641 1.00 96.56 93 PHE A C 1
ATOM 745 O O . PHE A 1 93 ? -1.380 6.636 2.018 1.00 96.56 93 PHE A O 1
ATOM 752 N N . GLU A 1 94 ? -2.669 8.442 2.415 1.00 96.56 94 GLU A N 1
ATOM 753 C CA . GLU A 1 94 ? -2.376 8.525 3.847 1.00 96.56 94 GLU A CA 1
ATOM 754 C C . GLU A 1 94 ? -3.323 7.589 4.604 1.00 96.56 94 GLU A C 1
ATOM 756 O O . GLU A 1 94 ? -4.538 7.591 4.390 1.00 96.56 94 GLU A O 1
ATOM 761 N N . CYS A 1 95 ? -2.764 6.782 5.494 1.00 93.56 95 CYS A N 1
ATOM 762 C CA . CYS A 1 95 ? -3.510 5.873 6.344 1.00 93.56 95 CYS A CA 1
ATOM 763 C C . CYS A 1 95 ? -3.057 5.970 7.792 1.00 93.56 95 CYS A C 1
ATOM 765 O O . CYS A 1 95 ? -1.897 6.272 8.084 1.00 93.56 95 CYS A O 1
ATOM 767 N N . THR A 1 96 ? -3.981 5.655 8.690 1.00 95.50 96 THR A N 1
ATOM 768 C CA . THR A 1 96 ? -3.660 5.406 10.088 1.00 95.50 96 THR A CA 1
ATOM 769 C C . THR A 1 96 ? -3.271 3.945 10.231 1.00 95.50 96 THR A C 1
ATOM 771 O O . THR A 1 96 ? -4.048 3.047 9.891 1.00 95.50 96 THR A O 1
ATOM 774 N N . VAL A 1 97 ? -2.073 3.715 10.746 1.00 94.38 97 VAL A N 1
ATOM 775 C CA . VAL A 1 97 ? -1.532 2.392 11.008 1.00 94.38 97 VAL A CA 1
ATOM 776 C C . VAL A 1 97 ? -1.342 2.207 12.497 1.00 94.38 97 VAL A C 1
ATOM 778 O O . VAL A 1 97 ? -0.693 3.008 13.163 1.00 94.38 97 VAL A O 1
ATOM 781 N N . ARG A 1 98 ? -1.911 1.119 13.013 1.00 94.75 98 ARG A N 1
ATOM 782 C CA . ARG A 1 98 ? -1.749 0.701 14.397 1.00 94.75 98 ARG A CA 1
ATOM 783 C C . ARG A 1 98 ? -1.041 -0.640 14.459 1.00 94.75 98 ARG A C 1
ATOM 785 O O . ARG A 1 98 ? -1.477 -1.623 13.854 1.00 94.75 98 ARG A O 1
ATOM 792 N N . LEU A 1 99 ? 0.037 -0.670 15.227 1.00 92.62 99 LEU A N 1
ATOM 793 C CA . LEU A 1 99 ? 0.803 -1.867 15.525 1.00 92.62 99 LEU A CA 1
ATOM 794 C C . LEU A 1 99 ? 1.014 -1.939 17.038 1.00 92.62 99 LEU A C 1
ATOM 796 O O . LEU A 1 99 ? 1.640 -1.065 17.636 1.00 92.62 99 LEU A O 1
ATOM 800 N N . ASN A 1 100 ? 0.503 -3.005 17.656 1.00 89.94 100 ASN A N 1
ATOM 801 C CA . ASN A 1 100 ? 0.393 -3.120 19.112 1.00 89.94 100 ASN A CA 1
ATOM 802 C C . ASN A 1 100 ? -0.423 -1.937 19.688 1.00 89.94 100 ASN A C 1
ATOM 804 O O . ASN A 1 100 ? -1.555 -1.715 19.264 1.00 89.94 100 ASN A O 1
ATOM 808 N N . GLU A 1 101 ? 0.141 -1.181 20.634 1.00 90.38 101 GLU A N 1
ATOM 809 C CA . GLU A 1 101 ? -0.485 -0.014 21.278 1.00 90.38 101 GLU A CA 1
ATOM 810 C C . GLU A 1 101 ? -0.097 1.324 20.622 1.00 90.38 101 GLU A C 1
ATOM 812 O O . GLU A 1 101 ? -0.517 2.381 21.086 1.00 90.38 101 GLU A O 1
ATOM 817 N N . VAL A 1 102 ? 0.704 1.294 19.550 1.00 94.31 102 VAL A N 1
ATOM 818 C CA . VAL A 1 102 ? 1.178 2.496 18.855 1.00 94.31 102 VAL A CA 1
ATOM 819 C C . VAL A 1 102 ? 0.350 2.722 17.600 1.00 94.31 102 VAL A C 1
ATOM 821 O O . VAL A 1 102 ? 0.149 1.799 16.809 1.00 94.31 102 VAL A O 1
ATOM 824 N N . GLU A 1 103 ? -0.109 3.955 17.418 1.00 95.69 103 GLU A N 1
ATOM 825 C CA . GLU A 1 103 ? -0.865 4.406 16.256 1.00 95.69 103 GLU A CA 1
ATOM 826 C C . GLU A 1 103 ? -0.165 5.602 15.615 1.00 95.69 103 GLU A C 1
ATOM 828 O O . GLU A 1 103 ? 0.147 6.574 16.297 1.00 95.69 103 GLU A O 1
ATOM 833 N N . GLU A 1 104 ? 0.066 5.523 14.308 1.00 95.38 104 GLU A N 1
ATOM 834 C CA . GLU A 1 104 ? 0.792 6.530 13.540 1.00 95.38 104 GLU A CA 1
ATOM 835 C C . GLU A 1 104 ? 0.155 6.745 12.169 1.00 95.38 104 GLU A C 1
ATOM 837 O O . GLU A 1 104 ? -0.509 5.868 11.609 1.00 95.38 104 GLU A O 1
ATOM 842 N N . LYS A 1 105 ? 0.387 7.926 11.599 1.00 95.12 105 LYS A N 1
ATOM 843 C CA . LYS A 1 105 ? 0.019 8.221 10.212 1.00 95.12 105 LYS A CA 1
ATOM 844 C C . LYS A 1 105 ? 1.167 7.853 9.285 1.00 95.12 105 LYS A C 1
ATOM 846 O O . LYS A 1 105 ? 2.307 8.247 9.516 1.00 95.12 105 LYS A O 1
ATOM 851 N N . MET A 1 106 ? 0.864 7.147 8.203 1.00 93.50 106 MET A N 1
ATOM 852 C CA . MET A 1 106 ? 1.852 6.799 7.186 1.00 93.50 106 MET A CA 1
ATOM 853 C C . MET A 1 106 ? 1.268 6.853 5.780 1.00 93.50 106 MET A C 1
ATOM 855 O O . MET A 1 106 ? 0.066 6.696 5.583 1.00 93.50 106 MET A O 1
ATOM 859 N N . VAL A 1 107 ? 2.142 7.043 4.795 1.00 94.62 107 VAL A N 1
ATOM 860 C CA . VAL A 1 107 ? 1.787 6.945 3.378 1.00 94.62 107 VAL A CA 1
ATOM 861 C C . VAL A 1 107 ? 2.050 5.522 2.903 1.00 94.62 107 VAL A C 1
ATOM 863 O O . VAL A 1 107 ? 3.150 4.994 3.086 1.00 94.62 107 VAL A O 1
ATOM 866 N N . VAL A 1 108 ? 1.049 4.915 2.272 1.00 94.12 108 VAL A N 1
ATOM 867 C CA . VAL A 1 108 ? 1.146 3.583 1.670 1.00 94.12 108 VAL A CA 1
ATOM 868 C C . VAL A 1 108 ? 0.883 3.676 0.175 1.00 94.12 108 VAL A C 1
ATOM 870 O O . VAL A 1 108 ? -0.016 4.384 -0.280 1.00 94.12 108 VAL A O 1
ATOM 873 N N . TYR A 1 109 ? 1.685 2.944 -0.593 1.00 94.38 109 TYR A N 1
ATOM 874 C CA . TYR A 1 109 ? 1.578 2.870 -2.045 1.00 94.38 109 TYR A CA 1
ATOM 875 C C . TYR A 1 109 ? 0.778 1.641 -2.462 1.00 94.38 109 TYR A C 1
ATOM 877 O O . TYR A 1 109 ? 0.941 0.559 -1.899 1.00 94.38 109 TYR A O 1
ATOM 885 N N . VAL A 1 110 ? -0.068 1.790 -3.476 1.00 94.19 110 VAL A N 1
ATOM 886 C CA . VAL A 1 110 ? -0.854 0.681 -4.020 1.00 94.19 110 VAL A CA 1
ATOM 887 C C . VAL A 1 110 ? -0.211 0.200 -5.306 1.00 94.19 110 VAL A C 1
ATOM 889 O O . VAL A 1 110 ? 0.044 0.990 -6.214 1.00 94.19 110 VAL A O 1
ATOM 892 N N . THR A 1 111 ? 0.035 -1.099 -5.403 1.00 91.81 111 THR A N 1
ATOM 893 C CA . THR A 1 111 ? 0.617 -1.731 -6.588 1.00 91.81 111 THR A CA 1
ATOM 894 C C . THR A 1 111 ? -0.346 -2.749 -7.175 1.00 91.81 111 THR A C 1
ATOM 896 O O . THR A 1 111 ? -1.138 -3.377 -6.471 1.00 91.81 111 THR A O 1
ATOM 899 N N . ARG A 1 112 ? -0.286 -2.941 -8.496 1.00 84.94 112 ARG A N 1
ATOM 900 C CA . ARG A 1 112 ? -1.146 -3.935 -9.161 1.00 84.94 112 ARG A CA 1
ATOM 901 C C . ARG A 1 112 ? -0.768 -5.374 -8.790 1.00 84.94 112 ARG A C 1
ATOM 903 O O . ARG A 1 112 ? -1.630 -6.242 -8.733 1.00 84.94 112 ARG A O 1
ATOM 910 N N . TYR A 1 113 ? 0.512 -5.621 -8.519 1.00 76.25 113 TYR A N 1
ATOM 911 C CA . TYR A 1 113 ? 1.042 -6.938 -8.170 1.00 76.25 113 TYR A CA 1
ATOM 912 C C . TYR A 1 113 ? 1.937 -6.853 -6.933 1.00 76.25 113 TYR A C 1
ATOM 914 O O . TYR A 1 113 ? 2.497 -5.796 -6.637 1.00 76.25 113 TYR A O 1
ATOM 922 N N . LEU A 1 114 ? 2.076 -7.977 -6.223 1.00 66.19 114 LEU A N 1
ATOM 923 C CA . LEU A 1 114 ? 3.011 -8.109 -5.105 1.00 66.19 114 LEU A CA 1
ATOM 924 C C . LEU A 1 114 ? 4.430 -7.760 -5.563 1.00 66.19 114 LEU A C 1
ATOM 926 O O . LEU A 1 114 ? 4.944 -8.335 -6.521 1.00 66.19 114 LEU A O 1
ATOM 930 N N . CYS A 1 115 ? 5.067 -6.854 -4.828 1.00 57.59 115 CYS A N 1
ATOM 931 C CA . CYS A 1 115 ? 6.464 -6.468 -5.030 1.00 57.59 115 CYS A CA 1
ATOM 932 C C . CYS A 1 115 ? 7.445 -7.550 -4.551 1.00 57.59 115 CYS A C 1
ATOM 934 O O . CYS A 1 115 ? 8.654 -7.421 -4.731 1.00 57.59 115 CYS A O 1
ATOM 936 N N . THR A 1 116 ? 6.932 -8.628 -3.952 1.00 53.66 116 THR A N 1
ATOM 937 C CA . THR A 1 116 ? 7.706 -9.800 -3.558 1.00 53.66 116 THR A CA 1
ATOM 938 C C . THR A 1 116 ? 7.632 -10.860 -4.653 1.00 53.66 116 THR A C 1
ATOM 940 O O . THR A 1 116 ? 6.570 -11.187 -5.184 1.00 53.66 116 THR A O 1
ATOM 943 N N . TYR A 1 117 ? 8.792 -11.398 -5.025 1.00 38.62 117 TYR A N 1
ATOM 944 C CA . TYR A 1 117 ? 8.900 -12.449 -6.028 1.00 38.62 117 TYR A CA 1
ATOM 945 C C . TYR A 1 117 ? 8.066 -13.674 -5.616 1.00 38.62 117 TYR A C 1
ATOM 947 O O . TYR A 1 117 ? 8.412 -14.392 -4.677 1.00 38.62 117 TYR A O 1
ATOM 955 N N . LYS A 1 118 ? 6.979 -13.950 -6.346 1.00 33.78 118 LYS A N 1
ATOM 956 C CA . LYS A 1 118 ? 6.276 -15.236 -6.303 1.00 33.78 118 LYS A CA 1
ATOM 957 C C . LYS A 1 118 ? 6.713 -16.034 -7.528 1.00 33.78 118 LYS A C 1
ATOM 959 O O . LYS A 1 118 ? 6.265 -15.762 -8.638 1.00 33.78 118 LYS A O 1
ATOM 964 N N . ARG A 1 119 ? 7.594 -17.022 -7.342 1.00 33.34 119 ARG A N 1
ATOM 965 C CA . ARG A 1 119 ? 7.894 -18.006 -8.393 1.00 33.34 119 ARG A CA 1
ATOM 966 C C . ARG A 1 119 ? 6.593 -18.750 -8.713 1.00 33.34 119 ARG A C 1
ATOM 968 O O . ARG A 1 119 ? 6.116 -19.527 -7.887 1.00 33.34 119 ARG A O 1
ATOM 975 N N . SER A 1 120 ? 5.987 -18.483 -9.869 1.00 29.62 120 SER A N 1
ATOM 976 C CA . SER A 1 120 ? 4.943 -19.352 -10.410 1.00 29.62 120 SER A CA 1
ATOM 977 C C . SER A 1 120 ? 5.633 -20.635 -10.853 1.00 29.62 120 SER A C 1
ATOM 979 O O . SER A 1 120 ? 6.413 -20.610 -11.801 1.00 29.62 120 SER A O 1
ATOM 981 N N . ASN A 1 121 ? 5.405 -21.731 -10.132 1.00 31.53 121 ASN A N 1
ATOM 982 C CA . ASN A 1 121 ? 5.796 -23.053 -10.603 1.00 31.53 121 ASN A CA 1
ATOM 983 C C . ASN A 1 121 ? 4.883 -23.416 -11.783 1.00 31.53 121 ASN A C 1
ATOM 985 O O . ASN A 1 121 ? 3.678 -23.567 -11.584 1.00 31.53 121 ASN A O 1
ATOM 989 N N . TYR A 1 122 ? 5.466 -23.532 -12.972 1.00 34.62 122 TYR A N 1
ATOM 990 C CA . TYR A 1 122 ? 5.018 -24.452 -14.014 1.00 34.62 122 TYR A CA 1
ATOM 991 C C . TYR A 1 122 ? 6.151 -25.447 -14.244 1.00 34.62 122 TYR A C 1
ATOM 993 O O . TYR A 1 122 ? 7.320 -24.991 -14.233 1.00 34.62 122 TYR A O 1
#

Nearest PDB structures (foldseek):
  1fmb-assembly1_A  TM=7.848E-01  e=6.622E-05  Equine infectious anemia virus
  4rgh-assembly1_A  TM=7.957E-01  e=3.015E-04  Homo sapiens
  3s8i-assembly1_A  TM=8.073E-01  e=2.098E-03  Homo sapiens
  5ys4-assembly1_A  TM=7.830E-01  e=2.516E-03  Leishmania major
  6fiv-assembly1_A-2  TM=6.081E-01  e=4.896E-04  Feline immunodeficiency virus (isolate Petaluma)

Secondary structure (DSSP, 8-state):
--HHHHHHHHHHTT-S-PPPP--------SPP---EEEEEETTEEEEEE--TT-SS-EEEHHHHHHTT-PPPBP-S--EE-TTS-EE-EEEEEEEEEEETTEEEEEEEEEESS-SS------

Mean predicted aligned error: 12.2 Å

Organism: Meloidogyne enterolobii (NCBI:txid390850)

InterPro domains:
  IPR001969 Aspartic peptidase, active site [PS00141] (48-59)
  IPR021109 Aspartic peptidase domain superfamily [G3DSA:2.40.70.10] (35-117)
  IPR021109 Aspartic peptidase domain superfamily [SSF50630] (37-112)

Solvent-accessible surface area (backbone atoms only — not comparable to full-atom values): 7952 Å² total; per-residue (Å²): 135,58,70,67,57,55,52,50,52,55,53,58,74,66,66,63,92,70,80,87,75,87,87,78,86,85,87,78,92,68,87,77,83,72,59,65,46,78,31,29,40,69,84,35,82,43,82,40,72,73,57,91,87,52,95,67,57,70,43,33,48,69,57,40,52,72,54,67,54,71,76,64,42,85,63,101,62,74,44,67,42,98,89,64,50,74,46,63,56,78,16,31,39,82,40,48,40,34,50,90,92,49,74,46,80,46,72,39,32,32,19,78,56,72,89,62,91,73,85,78,86,128

Sequence (122 aa):
MSFVKTIHEWYKSRFEKRETVEIFSVGTVQKFDWLKKDVVLNGVNVEFILDSGAQISCITEDTWKLVGSPALSEVEFSGKSYTGHEFTILGNFECTVRLNEVEEKMVVYVTRYLCTYKRSNY